Protein AF-A0A9P3EGH9-F1 (afdb_monomer_lite)

Organism: NCBI:txid129137

Sequence (96 aa):
MIGLSLTDPNLRRLLEIASKSIEEPKHFAFMRRLTSKKFMEGTSGKPLKISNAMVERFLERHHATNEELMRELGVSVIWYEEYGDIPEILNKIRAG

pLDDT: mean 76.36, std 11.56, range [46.19, 89.81]

Foldseek 3Di:
DEPDDPVDPVVLVVLLVVQVVDPAQPAEDEDEQDDLVNVQVPDPDDRDPDPSVVSVVVSVVVVVVVQVSQVSSSYHYDYDHDPVVVVVVVVVVVVD

Structure (mmCIF, N/CA/C/O backbone):
data_AF-A0A9P3EGH9-F1
#
_entry.id   AF-A0A9P3EGH9-F1
#
loop_
_atom_site.group_PDB
_atom_site.id
_atom_site.type_symbol
_atom_site.label_atom_id
_atom_site.label_alt_id
_atom_site.label_comp_id
_atom_site.label_asym_id
_atom_site.label_entity_id
_atom_site.label_seq_id
_atom_site.pdbx_PDB_ins_code
_atom_site.Cartn_x
_atom_site.Cartn_y
_atom_site.Cartn_z
_atom_site.occupancy
_atom_site.B_iso_or_equiv
_atom_site.auth_seq_id
_atom_site.auth_comp_id
_atom_site.auth_asym_id
_atom_site.auth_atom_id
_atom_site.pdbx_PDB_model_num
ATOM 1 N N . MET A 1 1 ? -9.157 -0.471 0.598 1.00 73.31 1 MET A N 1
ATOM 2 C CA . MET A 1 1 ? -9.291 0.454 -0.541 1.00 73.31 1 MET A CA 1
ATOM 3 C C . MET A 1 1 ? -8.658 -0.186 -1.762 1.00 73.31 1 MET A C 1
ATOM 5 O O . MET A 1 1 ? -7.485 -0.544 -1.719 1.00 73.31 1 MET A O 1
ATOM 9 N N . ILE A 1 2 ? -9.452 -0.371 -2.816 1.00 71.94 2 ILE A N 1
ATOM 10 C CA . ILE A 1 2 ? -9.035 -0.905 -4.118 1.00 71.94 2 ILE A CA 1
ATOM 11 C C . ILE A 1 2 ? -9.564 0.081 -5.164 1.00 71.94 2 ILE A C 1
ATOM 13 O O . ILE A 1 2 ? -10.738 0.433 -5.111 1.00 71.94 2 ILE A O 1
ATOM 17 N N . GLY A 1 3 ? -8.709 0.556 -6.072 1.00 65.81 3 GLY A N 1
ATOM 18 C CA . GLY A 1 3 ? -9.132 1.414 -7.190 1.00 65.81 3 GLY A CA 1
ATOM 19 C C . GLY A 1 3 ? -9.386 2.893 -6.862 1.00 65.81 3 GLY A C 1
ATOM 20 O O . GLY A 1 3 ? -9.867 3.617 -7.725 1.00 65.81 3 GLY A O 1
ATOM 21 N N . LEU A 1 4 ? -9.049 3.363 -5.657 1.00 63.25 4 LEU A N 1
ATOM 22 C CA . LEU A 1 4 ? -9.103 4.787 -5.308 1.00 63.25 4 LEU A CA 1
ATOM 23 C C . LEU A 1 4 ? -7.715 5.415 -5.423 1.00 63.25 4 LEU A C 1
ATOM 25 O O . LEU A 1 4 ? -6.738 4.860 -4.915 1.00 63.25 4 LEU A O 1
ATOM 29 N N . SER A 1 5 ? -7.636 6.586 -6.058 1.00 57.66 5 SER A N 1
ATOM 30 C CA . SER A 1 5 ? -6.406 7.373 -6.071 1.00 57.66 5 SER A CA 1
ATOM 31 C C . SER A 1 5 ? -6.286 8.149 -4.765 1.00 57.66 5 SER A C 1
ATOM 33 O O . SER A 1 5 ? -7.036 9.087 -4.512 1.00 57.66 5 SER A O 1
ATOM 35 N N . LEU A 1 6 ? -5.310 7.779 -3.940 1.00 62.00 6 LEU A N 1
ATOM 36 C CA . LEU A 1 6 ? -4.973 8.472 -2.688 1.00 62.00 6 LEU A CA 1
ATOM 37 C C . LEU A 1 6 ? -4.308 9.839 -2.920 1.00 62.00 6 LEU A C 1
ATOM 39 O O . LEU A 1 6 ? -3.965 10.537 -1.971 1.00 62.00 6 LEU A O 1
ATOM 43 N N . THR A 1 7 ? -4.151 10.238 -4.186 1.00 65.19 7 THR A N 1
ATOM 44 C CA . THR A 1 7 ? -3.855 11.621 -4.575 1.00 65.19 7 THR A CA 1
ATOM 45 C C . THR A 1 7 ? -5.046 12.552 -4.371 1.00 65.19 7 THR A C 1
ATOM 47 O O . THR A 1 7 ? -4.879 13.761 -4.499 1.00 65.19 7 THR A O 1
ATOM 50 N N . ASP A 1 8 ? -6.242 12.020 -4.105 1.00 75.94 8 ASP A N 1
ATOM 51 C CA . ASP A 1 8 ? -7.401 12.842 -3.788 1.00 75.94 8 ASP A CA 1
ATOM 52 C C . ASP A 1 8 ? -7.225 13.518 -2.409 1.00 75.94 8 ASP A C 1
ATOM 54 O O . ASP A 1 8 ? -7.102 12.826 -1.389 1.00 75.94 8 ASP A O 1
ATOM 58 N N . PRO A 1 9 ? -7.224 14.865 -2.342 1.00 77.38 9 PRO A N 1
ATOM 59 C CA . PRO A 1 9 ? -7.020 15.594 -1.091 1.00 77.38 9 PRO A CA 1
ATOM 60 C C . PRO A 1 9 ? -8.092 15.308 -0.034 1.00 77.38 9 PRO A C 1
ATOM 62 O O . PRO A 1 9 ? -7.813 15.380 1.164 1.00 77.38 9 PRO A O 1
ATOM 65 N N . ASN A 1 10 ? -9.317 14.987 -0.458 1.00 79.56 10 ASN A N 1
ATOM 66 C CA . ASN A 1 10 ? -10.441 14.791 0.451 1.00 79.56 10 ASN A CA 1
ATOM 67 C C . ASN A 1 10 ? -10.343 13.434 1.148 1.00 79.56 10 ASN A C 1
ATOM 69 O O . ASN A 1 10 ? -10.455 13.369 2.371 1.00 79.56 10 ASN A O 1
ATOM 73 N N . LEU A 1 11 ? -10.062 12.365 0.394 1.00 76.69 11 LEU A N 1
ATOM 74 C CA . LEU A 1 11 ? -9.815 11.031 0.948 1.00 76.69 11 LEU A CA 1
ATOM 75 C C . LEU A 1 11 ? -8.646 11.047 1.929 1.00 76.69 11 LEU A C 1
ATOM 77 O O . LEU A 1 11 ? -8.761 10.505 3.028 1.00 76.69 11 LEU A O 1
ATOM 81 N N . ARG A 1 12 ? -7.553 11.730 1.571 1.00 78.75 12 ARG A N 1
ATOM 82 C CA . ARG A 1 12 ? -6.415 11.911 2.474 1.00 78.75 12 ARG A CA 1
ATOM 83 C C . ARG A 1 12 ? -6.835 12.597 3.774 1.00 78.75 12 ARG A C 1
ATOM 85 O O . ARG A 1 12 ? -6.529 12.097 4.851 1.00 78.75 12 ARG A O 1
ATOM 92 N N . ARG A 1 13 ? -7.578 13.705 3.692 1.00 83.12 13 ARG A N 1
ATOM 93 C CA . ARG A 1 13 ? -8.009 14.453 4.880 1.00 83.12 13 ARG A CA 1
ATOM 94 C C . ARG A 1 13 ? -8.932 13.642 5.787 1.00 83.12 13 ARG A C 1
ATOM 96 O O . ARG A 1 13 ? -8.823 13.746 7.005 1.00 83.12 13 ARG A O 1
ATOM 103 N N . LEU A 1 14 ? -9.823 12.839 5.211 1.00 82.75 14 LEU A N 1
ATOM 104 C CA . LEU A 1 14 ? -10.684 11.942 5.981 1.00 82.75 14 LEU A CA 1
ATOM 105 C C . LEU A 1 14 ? -9.867 10.876 6.717 1.00 82.75 14 LEU A C 1
ATOM 107 O O . LEU A 1 14 ? -10.118 10.645 7.897 1.00 82.75 14 LEU A O 1
ATOM 111 N N . LEU A 1 15 ? -8.866 10.284 6.057 1.00 81.19 15 LEU A N 1
ATOM 112 C CA . LEU A 1 15 ? -7.963 9.312 6.679 1.00 81.19 15 LEU A CA 1
ATOM 113 C C . LEU A 1 15 ? -7.131 9.940 7.803 1.00 81.19 15 LEU A C 1
ATOM 115 O O . LEU A 1 15 ? -7.055 9.360 8.877 1.00 81.19 15 LEU A O 1
ATOM 119 N N . GLU A 1 16 ? -6.595 11.149 7.610 1.00 79.88 16 GLU A N 1
ATOM 120 C CA . GLU A 1 16 ? -5.854 11.877 8.656 1.00 79.88 16 GLU A CA 1
ATOM 121 C C . GLU A 1 16 ? -6.711 12.202 9.890 1.00 79.88 16 GLU A C 1
ATOM 123 O O . GLU A 1 16 ? -6.201 12.288 11.005 1.00 79.88 16 GLU A O 1
ATOM 128 N N . ILE A 1 17 ? -8.013 12.440 9.711 1.00 83.31 17 ILE A N 1
ATOM 129 C CA . ILE A 1 17 ? -8.931 12.672 10.833 1.00 83.31 17 ILE A CA 1
ATOM 130 C C . ILE A 1 17 ? -9.279 11.344 11.508 1.00 83.31 17 ILE A C 1
ATOM 132 O O . ILE A 1 17 ? -9.280 11.272 12.736 1.00 83.31 17 ILE A O 1
ATOM 136 N N . ALA A 1 18 ? -9.556 10.303 10.719 1.00 79.38 18 ALA A N 1
ATOM 137 C CA . ALA A 1 18 ? -9.912 8.984 11.222 1.00 79.38 18 ALA A CA 1
ATOM 138 C C . ALA A 1 18 ? -8.750 8.307 11.960 1.00 79.38 18 ALA A C 1
ATOM 140 O O . ALA A 1 18 ? -8.984 7.685 12.986 1.00 79.38 18 ALA A O 1
ATOM 141 N N . SER A 1 19 ? -7.503 8.454 11.504 1.00 81.06 19 SER A N 1
ATOM 142 C CA . SER A 1 19 ? -6.348 7.797 12.129 1.00 81.06 19 SER A CA 1
ATOM 143 C C . SER A 1 19 ? -6.060 8.294 13.547 1.00 81.06 19 SER A C 1
ATOM 145 O O . SER A 1 19 ? -5.520 7.549 14.357 1.00 81.06 19 SER A O 1
ATOM 147 N N . LYS A 1 20 ? -6.484 9.515 13.898 1.00 80.06 20 LYS A N 1
ATOM 148 C CA . LYS A 1 20 ? -6.289 10.090 15.242 1.00 80.06 20 LYS A CA 1
ATOM 149 C C . LYS A 1 20 ? -7.069 9.381 16.346 1.00 80.06 20 LYS A C 1
ATOM 151 O O . LYS A 1 20 ? -6.737 9.561 17.513 1.00 80.06 20 LYS A O 1
ATOM 156 N N . SER A 1 21 ? -8.120 8.639 16.005 1.00 73.12 21 SER A N 1
ATOM 157 C CA . SER A 1 21 ? -8.988 7.959 16.972 1.00 73.12 21 SER A CA 1
ATOM 158 C C . SER A 1 21 ? -8.754 6.449 17.053 1.00 73.12 21 SER A C 1
ATOM 160 O O . SER A 1 21 ? -9.508 5.762 17.743 1.00 73.12 21 SER A O 1
ATOM 162 N N . ILE A 1 22 ? -7.739 5.915 16.363 1.00 72.81 22 ILE A N 1
ATOM 163 C CA . ILE A 1 22 ? -7.496 4.473 16.251 1.00 72.81 22 ILE A CA 1
ATOM 164 C C . ILE A 1 22 ? -6.053 4.169 16.675 1.00 72.81 22 ILE A C 1
ATOM 166 O O . ILE A 1 22 ? -5.118 4.752 16.140 1.00 72.81 22 ILE A O 1
ATOM 170 N N . GLU A 1 23 ? -5.870 3.243 17.621 1.00 68.81 23 GLU A N 1
ATOM 171 C CA . GLU A 1 23 ? -4.536 2.832 18.102 1.00 68.81 23 GLU A CA 1
ATOM 172 C C . GLU A 1 23 ? -3.784 1.938 17.100 1.00 68.81 23 GLU A C 1
ATOM 174 O O . GLU A 1 23 ? -2.556 1.936 17.076 1.00 68.81 23 GLU A O 1
ATOM 179 N N . GLU A 1 24 ? -4.507 1.216 16.235 1.00 70.88 24 GLU A N 1
ATOM 180 C CA . GLU A 1 24 ? -3.940 0.319 15.222 1.00 70.88 24 GLU A CA 1
ATOM 181 C C . GLU A 1 24 ? -4.549 0.560 13.831 1.00 70.88 24 GLU A C 1
ATOM 183 O O . GLU A 1 24 ? -5.755 0.808 13.716 1.00 70.88 24 GLU A O 1
ATOM 188 N N . PRO A 1 25 ? -3.762 0.445 12.745 1.00 70.50 25 PRO A N 1
ATOM 189 C CA . PRO A 1 25 ? -4.273 0.591 11.387 1.00 70.50 25 PRO A CA 1
ATOM 190 C C . PRO A 1 25 ? -5.266 -0.533 11.050 1.00 70.50 25 PRO A C 1
ATOM 192 O O . PRO A 1 25 ? -4.898 -1.696 10.914 1.00 70.50 25 PRO A O 1
ATOM 195 N N . LYS A 1 26 ? -6.548 -0.179 10.889 1.00 78.38 26 LYS A N 1
ATOM 196 C CA . LYS A 1 26 ? -7.634 -1.115 10.514 1.00 78.38 26 LYS A CA 1
ATOM 197 C C . LYS A 1 26 ? -7.972 -1.088 9.024 1.00 78.38 26 LYS A C 1
ATOM 199 O O . LYS A 1 26 ? -8.770 -1.894 8.545 1.00 78.38 26 LYS A O 1
ATOM 204 N N . HIS A 1 27 ? -7.410 -0.137 8.288 1.00 82.94 27 HIS A N 1
ATOM 205 C CA . HIS A 1 27 ? -7.672 0.042 6.868 1.00 82.94 27 HIS A CA 1
ATOM 206 C C . HIS A 1 27 ? -6.527 -0.537 6.043 1.00 82.94 27 HIS A C 1
ATOM 208 O O . HIS A 1 27 ? -5.368 -0.407 6.410 1.00 82.94 27 HIS A O 1
ATOM 214 N N . PHE A 1 28 ? -6.848 -1.134 4.896 1.00 85.81 28 PHE A N 1
ATOM 215 C CA . PHE A 1 28 ? -5.852 -1.678 3.971 1.00 85.81 28 PHE A CA 1
ATOM 216 C C . PHE A 1 28 ? -5.940 -0.983 2.615 1.00 85.81 28 PHE A C 1
ATOM 218 O O . PHE A 1 28 ? -7.045 -0.711 2.137 1.00 85.81 28 PHE A O 1
ATOM 225 N N . ALA A 1 29 ? -4.811 -0.723 1.966 1.00 85.69 29 ALA A N 1
ATOM 226 C CA . ALA A 1 29 ? -4.734 -0.197 0.606 1.00 85.69 29 ALA A CA 1
ATOM 227 C C . ALA A 1 29 ? -3.948 -1.150 -0.291 1.00 85.69 29 ALA A C 1
ATOM 229 O O . ALA A 1 29 ? -2.835 -1.544 0.038 1.00 85.69 29 ALA A O 1
ATOM 230 N N . PHE A 1 30 ? -4.517 -1.490 -1.446 1.00 86.00 30 PHE A N 1
ATOM 231 C CA . PHE A 1 30 ? -3.816 -2.283 -2.449 1.00 86.00 30 PHE A CA 1
ATOM 232 C C . PHE A 1 30 ? -2.991 -1.356 -3.338 1.00 86.00 30 PHE A C 1
ATOM 234 O O . PHE A 1 30 ? -3.551 -0.537 -4.070 1.00 86.00 30 PHE A O 1
ATOM 241 N N . MET A 1 31 ? -1.668 -1.496 -3.298 1.00 84.19 31 MET A N 1
ATOM 242 C CA . MET A 1 31 ? -0.745 -0.706 -4.112 1.00 84.19 31 MET A CA 1
ATOM 243 C C . MET A 1 31 ? 0.051 -1.609 -5.046 1.00 84.19 31 MET A C 1
ATOM 245 O O . MET A 1 31 ? 0.533 -2.671 -4.654 1.00 84.19 31 MET A O 1
ATOM 249 N N . ARG A 1 32 ? 0.205 -1.178 -6.300 1.00 82.44 32 ARG A N 1
ATOM 250 C CA . ARG A 1 32 ? 0.979 -1.942 -7.275 1.00 82.44 32 ARG A CA 1
ATOM 251 C C . ARG A 1 32 ? 2.469 -1.757 -7.008 1.00 8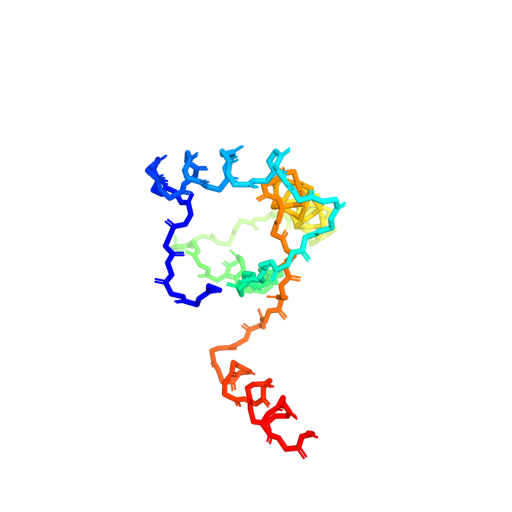2.44 32 ARG A C 1
ATOM 253 O O . ARG A 1 32 ? 2.967 -0.630 -7.052 1.00 82.44 32 ARG A O 1
ATOM 260 N N . ARG A 1 33 ? 3.188 -2.852 -6.784 1.00 80.94 33 ARG A N 1
ATOM 261 C CA . ARG A 1 33 ? 4.644 -2.859 -6.675 1.00 80.94 33 ARG A CA 1
ATOM 262 C C . ARG A 1 33 ? 5.245 -2.576 -8.051 1.00 80.94 33 ARG A C 1
ATOM 264 O O . ARG A 1 33 ? 4.975 -3.261 -9.035 1.00 80.94 33 ARG A O 1
ATOM 271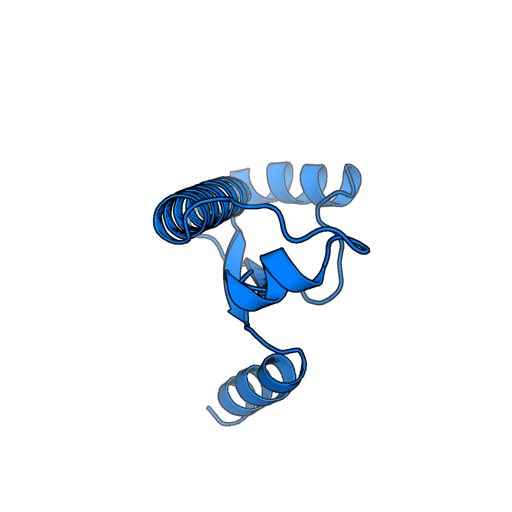 N N . LEU A 1 34 ? 6.051 -1.522 -8.124 1.00 76.12 34 LEU A N 1
ATOM 272 C CA . LEU A 1 34 ? 6.832 -1.197 -9.316 1.00 76.12 34 LEU A CA 1
ATOM 273 C C . LEU A 1 34 ? 8.085 -2.074 -9.328 1.00 76.12 34 LEU A C 1
ATOM 275 O O . LEU A 1 34 ? 8.887 -2.000 -8.402 1.00 76.12 34 LEU A O 1
ATOM 279 N N . THR A 1 35 ? 8.249 -2.891 -10.365 1.00 72.69 35 THR A N 1
ATOM 280 C CA . THR A 1 35 ? 9.469 -3.672 -10.601 1.00 72.69 35 THR A CA 1
ATOM 281 C C . THR A 1 35 ? 10.382 -2.949 -11.587 1.00 72.69 35 THR A C 1
ATOM 283 O O . THR A 1 35 ? 9.916 -2.190 -12.441 1.00 72.69 35 THR A O 1
ATOM 286 N N . SER A 1 36 ? 11.691 -3.196 -11.495 1.00 64.44 36 SER A N 1
ATOM 287 C CA . SER A 1 36 ? 12.709 -2.582 -12.364 1.00 64.44 36 SER A CA 1
ATOM 288 C C . SER A 1 36 ? 12.402 -2.765 -13.856 1.00 64.44 36 SER A C 1
ATOM 290 O O . SER A 1 36 ? 12.575 -1.834 -14.638 1.00 64.44 36 SER A O 1
ATOM 292 N N . LYS A 1 37 ? 11.853 -3.926 -14.239 1.00 63.00 37 LYS A N 1
ATOM 293 C CA . LYS A 1 37 ? 11.402 -4.225 -15.608 1.00 63.00 37 LYS A CA 1
ATOM 294 C C . LYS A 1 37 ? 10.235 -3.330 -16.050 1.00 63.00 37 LYS A C 1
ATOM 296 O O . LYS A 1 37 ? 10.370 -2.613 -17.037 1.00 63.00 37 LYS A O 1
ATOM 301 N N . LYS A 1 38 ? 9.143 -3.278 -15.271 1.00 62.88 38 LYS A N 1
ATOM 302 C CA . LYS A 1 38 ? 7.961 -2.444 -15.580 1.00 62.88 38 LYS A CA 1
ATOM 303 C C . LYS A 1 38 ? 8.282 -0.938 -15.539 1.00 62.88 38 LYS A C 1
ATOM 305 O O . LYS A 1 38 ? 7.668 -0.159 -16.263 1.00 62.88 38 LYS A O 1
ATOM 310 N N . PHE A 1 39 ? 9.254 -0.518 -14.723 1.00 61.09 39 PHE A N 1
ATOM 311 C CA . PHE A 1 39 ? 9.714 0.875 -14.657 1.00 61.09 39 PHE A CA 1
ATOM 312 C C . PHE A 1 39 ? 10.487 1.303 -15.915 1.00 61.09 39 PHE A C 1
ATOM 314 O O . PHE A 1 39 ? 10.287 2.410 -16.412 1.00 61.09 39 PHE A O 1
ATOM 321 N N . MET A 1 40 ? 11.332 0.423 -16.463 1.00 56.66 40 MET A N 1
ATOM 322 C CA . MET A 1 40 ? 12.065 0.702 -17.704 1.00 56.66 40 MET A CA 1
ATOM 323 C C . MET A 1 40 ? 11.170 0.663 -18.952 1.00 56.66 40 MET A C 1
ATOM 325 O O . MET A 1 40 ? 11.424 1.402 -19.898 1.00 56.66 40 MET A O 1
ATOM 329 N N . GLU A 1 41 ? 10.110 -0.150 -18.950 1.00 58.47 41 GLU A N 1
ATOM 330 C CA . GLU A 1 41 ? 9.162 -0.270 -20.071 1.00 58.47 41 GLU A CA 1
ATOM 331 C C . GLU A 1 41 ? 8.184 0.916 -20.182 1.00 58.47 41 GLU A C 1
ATOM 333 O O . GLU A 1 41 ? 7.748 1.257 -21.279 1.00 58.47 41 GLU A O 1
ATOM 338 N N . GLY A 1 42 ? 7.849 1.578 -19.068 1.00 49.62 42 GLY A N 1
ATOM 339 C CA . GLY A 1 42 ? 6.812 2.619 -19.018 1.00 49.62 42 GLY A CA 1
ATOM 340 C C . GLY A 1 42 ? 7.205 3.999 -19.560 1.00 49.62 42 GLY A C 1
ATOM 341 O O . GLY A 1 42 ? 6.347 4.876 -19.642 1.00 49.62 42 GLY A O 1
ATOM 342 N N . THR A 1 43 ? 8.470 4.222 -19.931 1.00 49.69 43 THR A N 1
ATOM 343 C CA . THR A 1 43 ? 8.917 5.518 -20.467 1.00 49.69 43 THR A CA 1
ATOM 344 C C . THR A 1 43 ? 9.123 5.403 -21.971 1.00 49.69 43 THR A C 1
ATOM 346 O O . THR A 1 43 ? 10.122 4.851 -22.427 1.00 49.69 43 THR A O 1
ATOM 349 N N . SER A 1 44 ? 8.166 5.925 -22.741 1.00 46.56 44 SER A N 1
ATOM 350 C CA . SER A 1 44 ? 8.193 6.039 -24.201 1.00 46.56 44 SER A CA 1
ATOM 351 C C . SER A 1 44 ? 9.605 6.207 -24.784 1.00 46.56 44 SER A C 1
ATOM 353 O O . SER A 1 44 ? 10.216 7.272 -24.706 1.00 46.56 44 SER A O 1
ATOM 355 N N . GLY A 1 45 ? 10.099 5.149 -25.427 1.00 46.19 45 GLY A N 1
ATOM 356 C CA . GLY A 1 45 ? 11.036 5.237 -26.548 1.00 46.19 45 GLY A CA 1
ATOM 357 C C . GLY A 1 45 ? 12.510 5.546 -26.266 1.00 46.19 45 GLY A C 1
ATOM 358 O O . GLY A 1 45 ? 13.268 5.630 -27.231 1.00 46.19 45 GLY A O 1
ATOM 359 N N . LYS A 1 46 ? 12.971 5.685 -25.017 1.00 49.62 46 LYS A N 1
ATOM 360 C CA . LYS A 1 46 ? 14.417 5.758 -24.726 1.00 49.62 46 LYS A CA 1
ATOM 361 C C . LYS A 1 46 ? 14.765 4.909 -23.505 1.00 49.62 46 LYS A C 1
ATOM 363 O O . LYS A 1 46 ? 14.314 5.251 -22.415 1.00 49.62 46 LYS A O 1
ATOM 368 N N . PRO A 1 47 ? 15.586 3.847 -23.640 1.00 48.31 47 PRO A N 1
ATOM 369 C CA . PRO A 1 47 ? 16.075 3.127 -22.476 1.00 48.31 47 PRO A CA 1
ATOM 370 C C . PRO A 1 47 ? 16.935 4.095 -21.666 1.00 48.31 47 PRO A C 1
ATOM 372 O O . PRO A 1 47 ? 18.021 4.495 -22.100 1.00 48.31 47 PRO A O 1
ATOM 375 N N . LEU A 1 48 ? 16.438 4.522 -20.505 1.00 55.22 48 LEU A N 1
ATOM 376 C CA . LEU A 1 48 ? 17.278 5.214 -19.543 1.00 55.22 48 LEU A CA 1
ATOM 377 C C . LEU A 1 48 ? 18.404 4.241 -19.176 1.00 55.22 48 LEU A C 1
ATOM 379 O O . LEU A 1 48 ? 18.158 3.199 -18.575 1.00 55.22 48 LEU A O 1
ATOM 383 N N . LYS A 1 49 ? 19.645 4.573 -19.553 1.00 55.06 49 LYS A N 1
ATOM 384 C CA . LYS A 1 49 ? 20.865 3.893 -19.091 1.00 55.06 49 LYS A CA 1
ATOM 385 C C . LYS A 1 49 ? 21.092 4.210 -17.609 1.00 55.06 49 LYS A C 1
ATOM 387 O O . LYS A 1 49 ? 22.070 4.852 -17.243 1.00 55.06 49 LYS A O 1
ATOM 392 N N . ILE A 1 50 ? 20.156 3.820 -16.755 1.00 63.31 50 ILE A N 1
ATOM 393 C CA . ILE A 1 50 ? 20.336 3.843 -15.309 1.00 63.31 50 ILE A CA 1
ATOM 394 C C . ILE A 1 50 ? 20.800 2.446 -14.908 1.00 63.31 50 ILE A C 1
ATOM 396 O O . ILE A 1 50 ? 20.298 1.443 -15.409 1.00 63.31 50 ILE A O 1
ATOM 400 N N . SER A 1 51 ? 21.788 2.375 -14.017 1.00 68.44 51 SER A N 1
ATOM 401 C CA . SER A 1 51 ? 22.222 1.102 -13.440 1.00 68.44 51 SER A CA 1
ATOM 402 C C . SER A 1 51 ? 21.045 0.416 -12.742 1.00 68.44 51 SER A C 1
ATOM 404 O O . SER A 1 51 ? 20.370 1.044 -11.924 1.00 68.44 51 SER A O 1
ATOM 406 N N . ASN A 1 52 ? 20.832 -0.876 -13.009 1.00 71.56 52 ASN A N 1
ATOM 407 C CA . ASN A 1 52 ? 19.788 -1.674 -12.353 1.00 71.56 52 ASN A CA 1
ATOM 408 C C . ASN A 1 52 ? 19.839 -1.543 -10.820 1.00 71.56 52 ASN A C 1
ATOM 410 O O . ASN A 1 52 ? 18.797 -1.428 -10.184 1.00 71.56 52 ASN A O 1
ATOM 414 N N . ALA A 1 53 ? 21.044 -1.451 -10.245 1.00 74.94 53 ALA A N 1
ATOM 415 C CA . ALA A 1 53 ? 21.244 -1.274 -8.807 1.00 74.94 53 ALA A CA 1
ATOM 416 C C . ALA A 1 53 ? 20.723 0.077 -8.276 1.00 74.94 53 ALA A C 1
ATOM 418 O O . ALA A 1 53 ? 20.294 0.180 -7.130 1.00 74.94 53 ALA A O 1
ATOM 419 N N . MET A 1 54 ? 20.753 1.133 -9.095 1.00 75.50 54 MET A N 1
ATOM 420 C CA . MET A 1 54 ? 20.201 2.441 -8.726 1.00 75.50 54 MET A CA 1
ATOM 421 C C . MET A 1 54 ? 18.674 2.446 -8.825 1.00 75.50 54 MET A C 1
ATOM 423 O O . MET A 1 54 ? 18.018 3.022 -7.960 1.00 75.50 54 MET A O 1
ATOM 427 N N . VAL A 1 55 ? 18.110 1.778 -9.838 1.00 78.44 55 VAL A N 1
ATOM 428 C CA . VAL A 1 55 ? 16.654 1.612 -9.975 1.00 78.44 55 VAL A CA 1
ATOM 429 C C . VAL A 1 55 ? 16.099 0.819 -8.795 1.00 78.44 55 VAL A C 1
ATOM 431 O O . VAL A 1 55 ? 15.102 1.221 -8.209 1.00 78.44 55 VAL A O 1
ATOM 434 N N . GLU A 1 56 ? 16.763 -0.267 -8.405 1.00 78.94 56 GLU A N 1
ATOM 435 C CA . GLU A 1 56 ? 16.357 -1.094 -7.268 1.00 78.94 56 GLU A CA 1
ATOM 436 C C . GLU A 1 56 ? 16.362 -0.306 -5.954 1.00 78.94 56 GLU A C 1
ATOM 438 O O . GLU A 1 56 ? 15.331 -0.230 -5.290 1.00 78.94 56 GLU A O 1
ATOM 443 N N . ARG A 1 57 ? 17.454 0.406 -5.642 1.00 82.81 57 ARG A N 1
ATOM 444 C CA . ARG A 1 57 ? 17.520 1.275 -4.452 1.00 82.81 57 ARG A CA 1
ATOM 445 C C . ARG A 1 57 ? 16.463 2.377 -4.452 1.00 82.81 57 ARG A C 1
ATOM 447 O O . ARG A 1 57 ? 15.915 2.710 -3.403 1.00 82.81 57 ARG A O 1
ATOM 454 N N . PHE A 1 58 ? 16.186 2.969 -5.615 1.00 84.00 58 PHE A N 1
ATOM 455 C CA . PHE A 1 58 ? 15.123 3.961 -5.744 1.00 84.00 58 PHE A CA 1
ATOM 456 C C . PHE A 1 58 ? 13.754 3.342 -5.454 1.00 84.00 58 PHE A C 1
ATOM 458 O O . PHE A 1 58 ? 12.974 3.925 -4.706 1.00 84.00 58 PHE A O 1
ATOM 465 N N . LEU A 1 59 ? 13.472 2.165 -6.015 1.00 83.50 59 LEU A N 1
ATOM 466 C CA . LEU A 1 59 ? 12.208 1.460 -5.819 1.00 83.50 59 LEU A CA 1
ATOM 467 C C . LEU A 1 59 ? 12.013 1.049 -4.362 1.00 83.50 59 LEU A C 1
ATOM 469 O O . LEU A 1 59 ? 10.951 1.326 -3.813 1.00 83.50 59 LEU A O 1
ATOM 473 N N . GLU A 1 60 ? 13.037 0.487 -3.719 1.00 84.56 60 GLU A N 1
ATOM 474 C CA . GLU A 1 60 ? 13.009 0.168 -2.289 1.00 84.56 60 GLU A CA 1
ATOM 475 C C . GLU A 1 60 ? 12.689 1.405 -1.453 1.00 84.56 60 GLU A C 1
ATOM 477 O O . GLU A 1 60 ? 11.781 1.381 -0.620 1.00 84.56 60 GLU A O 1
ATOM 482 N N . ARG A 1 61 ? 13.384 2.523 -1.709 1.00 85.19 61 ARG A N 1
ATOM 483 C CA . ARG A 1 61 ? 13.137 3.763 -0.970 1.00 85.19 61 ARG A CA 1
ATOM 484 C C . ARG A 1 61 ? 11.735 4.301 -1.230 1.00 85.19 61 ARG A C 1
ATOM 486 O O . ARG A 1 61 ? 11.063 4.720 -0.294 1.00 85.19 61 ARG A O 1
ATOM 493 N N . HIS A 1 62 ? 11.288 4.265 -2.479 1.00 86.06 62 HIS A N 1
ATOM 494 C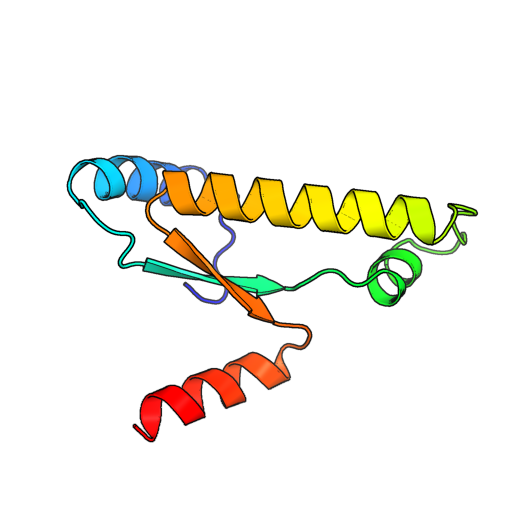 CA . HIS A 1 62 ? 9.960 4.706 -2.878 1.00 86.06 62 HIS A CA 1
ATOM 495 C C . HIS A 1 62 ? 8.859 3.860 -2.222 1.00 86.06 62 HIS A C 1
ATOM 497 O O . HIS A 1 62 ? 7.862 4.409 -1.754 1.00 86.06 62 HIS A O 1
ATOM 503 N N . HIS A 1 63 ? 9.014 2.535 -2.158 1.00 85.62 63 HIS A N 1
ATOM 504 C CA . HIS A 1 63 ? 8.061 1.653 -1.476 1.00 85.62 63 HIS A CA 1
ATOM 505 C C . HIS A 1 63 ? 8.065 1.900 0.031 1.00 85.62 63 HIS A C 1
ATOM 507 O O . HIS A 1 63 ? 6.990 2.069 0.596 1.00 85.62 63 HIS A O 1
ATOM 513 N N . ALA A 1 64 ? 9.241 2.029 0.653 1.00 87.19 64 ALA A N 1
ATOM 514 C CA . ALA A 1 64 ? 9.363 2.312 2.083 1.00 87.19 64 ALA A CA 1
ATOM 515 C C . ALA A 1 64 ? 8.710 3.648 2.475 1.00 87.19 64 ALA A C 1
ATOM 517 O O . ALA A 1 64 ? 7.941 3.701 3.430 1.00 87.19 64 ALA A O 1
ATOM 518 N N . THR A 1 65 ? 8.947 4.719 1.708 1.00 86.31 65 THR A N 1
ATOM 519 C CA . THR A 1 65 ? 8.302 6.019 1.951 1.00 86.31 65 THR A CA 1
ATOM 520 C C . THR A 1 65 ? 6.784 5.936 1.804 1.00 86.31 65 THR A C 1
ATOM 522 O O . THR A 1 65 ? 6.064 6.502 2.620 1.00 86.31 65 THR A O 1
ATOM 525 N N . ASN A 1 66 ? 6.278 5.226 0.792 1.00 85.06 66 ASN A N 1
ATOM 526 C CA . ASN A 1 66 ? 4.833 5.056 0.634 1.00 85.06 66 ASN A CA 1
ATOM 527 C C . ASN A 1 66 ? 4.220 4.248 1.779 1.00 85.06 66 ASN A C 1
ATOM 529 O O . ASN A 1 66 ? 3.143 4.590 2.253 1.00 85.06 66 ASN A O 1
ATOM 533 N N . GLU A 1 67 ? 4.894 3.196 2.234 1.00 86.44 67 GLU A N 1
ATOM 534 C CA . GLU A 1 67 ? 4.420 2.380 3.349 1.00 86.44 67 GLU A CA 1
ATOM 535 C C . GLU A 1 67 ? 4.359 3.181 4.654 1.00 86.44 67 GLU A C 1
ATOM 537 O O . GLU A 1 67 ? 3.365 3.106 5.372 1.00 86.44 67 GLU A O 1
ATOM 542 N N . GLU A 1 68 ? 5.369 4.011 4.921 1.00 86.12 68 GLU A N 1
ATOM 543 C CA . GLU A 1 68 ? 5.394 4.899 6.083 1.00 86.12 68 GLU A CA 1
ATOM 544 C C . GLU A 1 68 ? 4.272 5.944 6.032 1.00 86.12 68 GLU A C 1
ATOM 546 O O . GLU A 1 68 ? 3.511 6.060 6.992 1.00 86.12 68 GLU A O 1
ATOM 551 N N . LEU A 1 69 ? 4.092 6.616 4.890 1.00 84.81 69 LEU A N 1
ATOM 552 C CA . LEU A 1 69 ? 3.000 7.575 4.690 1.00 84.81 69 LEU A CA 1
ATOM 553 C C . LEU A 1 69 ? 1.627 6.936 4.918 1.00 84.81 69 LEU A C 1
ATOM 555 O O . LEU A 1 69 ? 0.755 7.529 5.549 1.00 84.81 69 LEU A O 1
ATOM 559 N N . MET A 1 70 ? 1.415 5.721 4.410 1.00 83.94 70 MET A N 1
ATOM 560 C CA . MET A 1 70 ? 0.145 5.018 4.599 1.00 83.94 70 MET A CA 1
ATOM 561 C C . MET A 1 70 ? -0.053 4.619 6.058 1.00 83.94 70 MET A C 1
ATOM 563 O O . MET A 1 70 ? -1.153 4.782 6.589 1.00 83.94 70 MET A O 1
ATOM 567 N N . ARG A 1 71 ? 1.012 4.180 6.734 1.00 85.06 71 ARG A N 1
ATOM 568 C CA . ARG A 1 71 ? 0.963 3.834 8.155 1.00 85.06 71 ARG A CA 1
ATOM 569 C C . ARG A 1 71 ? 0.584 5.038 9.018 1.00 85.06 71 ARG A C 1
ATOM 571 O O . ARG A 1 71 ? -0.239 4.883 9.914 1.00 85.06 71 ARG A O 1
ATOM 578 N N . GLU A 1 72 ? 1.111 6.227 8.727 1.00 83.38 72 GLU A N 1
ATOM 579 C CA . GLU A 1 72 ? 0.724 7.477 9.408 1.00 83.38 72 GLU A CA 1
ATOM 580 C C . GLU A 1 72 ? -0.758 7.834 9.197 1.00 83.38 72 GLU A C 1
ATOM 582 O O . GLU A 1 72 ? -1.423 8.356 10.093 1.00 83.38 72 GLU A O 1
ATOM 587 N N . LEU A 1 73 ? -1.308 7.494 8.030 1.00 82.56 73 LEU A N 1
ATOM 588 C CA . LEU A 1 73 ? -2.734 7.634 7.721 1.00 82.56 73 LEU A CA 1
ATOM 589 C C . LEU A 1 73 ? -3.606 6.526 8.341 1.00 82.56 73 LEU A C 1
ATOM 591 O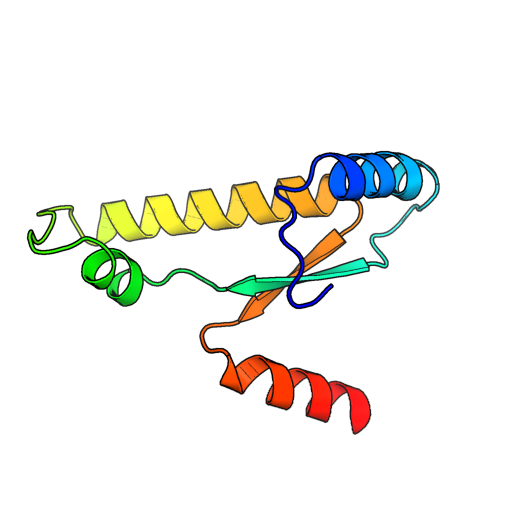 O . LEU A 1 73 ? -4.810 6.488 8.089 1.00 82.56 73 LEU A O 1
ATOM 595 N N . GLY A 1 74 ? -3.033 5.614 9.134 1.00 83.50 74 GLY A N 1
ATOM 596 C CA . GLY A 1 74 ? -3.757 4.481 9.719 1.00 83.50 74 GLY A CA 1
ATOM 597 C C . GLY A 1 74 ? -4.128 3.400 8.697 1.00 83.50 74 GLY A C 1
ATOM 598 O O . GLY A 1 74 ? -5.102 2.667 8.893 1.00 83.50 74 GLY A O 1
ATOM 599 N N . VAL A 1 75 ? -3.376 3.307 7.595 1.00 85.81 75 VAL A N 1
ATOM 600 C CA . VAL A 1 75 ? -3.616 2.381 6.485 1.00 85.81 75 VAL A CA 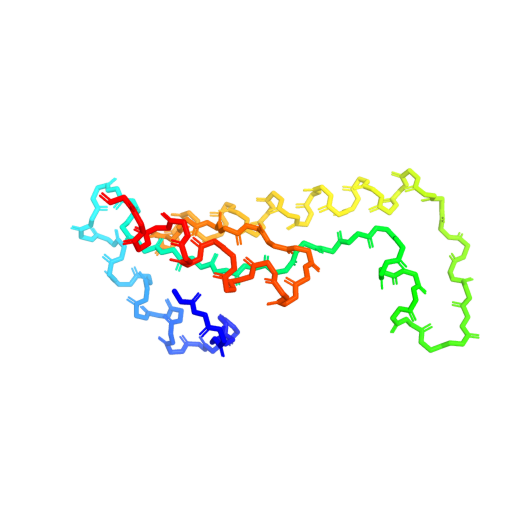1
ATOM 601 C C . VAL A 1 75 ? -2.414 1.455 6.276 1.00 85.81 75 VAL A C 1
ATOM 603 O O . VAL A 1 75 ? -1.289 1.897 6.078 1.00 85.81 75 VAL A O 1
ATOM 606 N N . SER A 1 76 ? -2.648 0.148 6.240 1.00 86.81 76 SER A N 1
ATOM 607 C CA . SER A 1 76 ? -1.640 -0.851 5.877 1.00 86.81 76 SER A CA 1
ATOM 608 C C . SER A 1 76 ? -1.614 -1.092 4.368 1.00 86.81 76 SER A C 1
ATOM 610 O O . SER A 1 76 ? -2.659 -1.212 3.724 1.00 86.81 76 SER A O 1
ATOM 612 N N . VAL A 1 77 ? -0.421 -1.197 3.784 1.00 86.94 77 VAL A N 1
ATOM 613 C CA . VAL A 1 77 ? -0.262 -1.436 2.345 1.00 86.94 77 VAL A CA 1
ATOM 614 C C . VAL A 1 77 ? -0.191 -2.930 2.053 1.00 86.94 77 VAL A C 1
ATOM 616 O O . VAL A 1 77 ? 0.590 -3.659 2.655 1.00 86.94 77 VAL A O 1
ATOM 619 N N . ILE A 1 78 ? -0.991 -3.377 1.089 1.00 88.06 78 ILE A N 1
ATOM 620 C CA . ILE A 1 78 ? -0.906 -4.705 0.484 1.00 88.06 78 ILE A CA 1
ATOM 621 C C . ILE A 1 78 ? -0.339 -4.523 -0.921 1.00 88.06 78 ILE A C 1
ATOM 623 O O . ILE A 1 78 ? -0.970 -3.920 -1.794 1.00 88.06 78 ILE A O 1
ATOM 627 N N . TRP A 1 79 ? 0.870 -5.030 -1.131 1.00 87.12 79 TRP A N 1
ATOM 628 C CA . TRP A 1 79 ? 1.563 -4.941 -2.409 1.00 87.12 79 TRP A CA 1
ATOM 629 C C . TRP A 1 79 ? 1.094 -6.049 -3.362 1.00 87.12 79 TRP A C 1
ATOM 631 O O . TRP A 1 79 ? 1.059 -7.213 -2.976 1.00 87.12 79 TRP A O 1
ATOM 641 N N . TYR A 1 80 ? 0.771 -5.691 -4.606 1.00 86.31 80 TYR A N 1
ATOM 642 C CA . TYR A 1 80 ? 0.489 -6.640 -5.695 1.00 86.31 80 TYR A CA 1
ATOM 643 C C . TYR A 1 80 ? 1.338 -6.316 -6.928 1.00 86.31 80 TYR A C 1
ATOM 645 O O . TYR A 1 80 ? 1.701 -5.157 -7.134 1.00 86.31 80 TYR A O 1
ATOM 653 N N . GLU A 1 81 ? 1.662 -7.298 -7.765 1.00 83.12 81 GLU A N 1
ATOM 654 C CA . GLU A 1 81 ? 2.472 -7.072 -8.972 1.00 83.12 81 GLU A CA 1
ATOM 655 C C . GLU A 1 81 ? 1.600 -6.962 -10.223 1.00 83.12 81 GLU A C 1
ATOM 657 O O . GLU A 1 81 ? 1.881 -6.158 -11.129 1.00 83.12 81 GLU A O 1
ATOM 662 N N . GLU A 1 82 ? 0.515 -7.734 -10.259 1.00 83.69 82 GLU A N 1
ATOM 663 C CA . GLU A 1 82 ? -0.413 -7.828 -11.380 1.00 83.69 82 GLU A CA 1
ATOM 664 C C . GLU A 1 82 ? -1.861 -7.669 -10.914 1.00 83.69 82 GLU A C 1
ATOM 666 O O . GLU A 1 82 ? -2.230 -8.031 -9.800 1.00 83.69 82 GLU A O 1
ATOM 671 N N . TYR A 1 83 ? -2.726 -7.123 -11.774 1.00 81.69 83 TYR A N 1
ATOM 672 C CA . TYR A 1 83 ? -4.140 -6.955 -11.416 1.00 81.69 83 TYR A CA 1
ATOM 673 C C . TYR A 1 83 ? -4.856 -8.298 -11.182 1.00 81.69 83 TYR A C 1
ATOM 675 O O . TYR A 1 83 ? -5.866 -8.320 -10.482 1.00 81.69 83 TYR A O 1
ATOM 683 N N . GLY A 1 84 ? -4.322 -9.400 -11.726 1.00 84.31 84 GLY A N 1
ATOM 684 C CA . GLY A 1 84 ? -4.797 -10.763 -11.472 1.00 84.31 84 GLY A CA 1
ATOM 685 C C . GLY A 1 84 ? -4.581 -11.238 -10.031 1.00 84.31 84 GLY A C 1
ATOM 686 O O . GLY A 1 84 ? -5.379 -12.035 -9.540 1.00 84.31 84 GLY A O 1
ATOM 687 N N . ASP A 1 85 ? -3.600 -10.677 -9.318 1.00 84.81 85 ASP A N 1
ATOM 688 C CA . ASP A 1 85 ? -3.301 -11.038 -7.927 1.00 84.81 85 ASP A CA 1
ATOM 689 C C . ASP A 1 85 ? -4.415 -10.575 -6.975 1.00 84.81 85 ASP A C 1
ATOM 691 O O . ASP A 1 85 ? -4.657 -11.184 -5.934 1.00 84.81 85 ASP A O 1
ATOM 695 N N . ILE A 1 86 ? -5.122 -9.487 -7.315 1.00 85.88 86 ILE A N 1
ATOM 696 C CA . ILE A 1 86 ? -6.165 -8.913 -6.454 1.00 85.88 86 ILE A CA 1
ATOM 697 C C . ILE A 1 86 ? -7.312 -9.924 -6.254 1.00 85.88 86 ILE A C 1
ATOM 699 O O . ILE A 1 86 ? -7.617 -10.234 -5.099 1.00 85.88 86 ILE A O 1
ATOM 703 N N . PRO A 1 87 ? -7.931 -10.490 -7.315 1.00 87.75 87 PRO A N 1
ATOM 704 C CA . PRO A 1 87 ? -8.886 -11.585 -7.170 1.00 87.75 87 PRO A CA 1
ATOM 705 C C . PRO A 1 87 ? -8.356 -12.780 -6.371 1.00 87.75 87 PRO A C 1
ATOM 707 O O . PRO A 1 87 ? -9.104 -13.340 -5.572 1.00 87.75 87 PRO A O 1
ATOM 710 N N . GLU A 1 88 ? -7.092 -13.177 -6.552 1.00 88.00 88 GLU A N 1
ATOM 711 C CA . GLU A 1 88 ? -6.512 -14.302 -5.808 1.00 88.00 88 GLU A CA 1
ATOM 712 C C . GLU A 1 88 ? -6.432 -14.022 -4.306 1.00 88.00 88 GLU A C 1
ATOM 714 O O . GLU A 1 88 ? -6.847 -14.854 -3.496 1.00 88.00 88 GLU 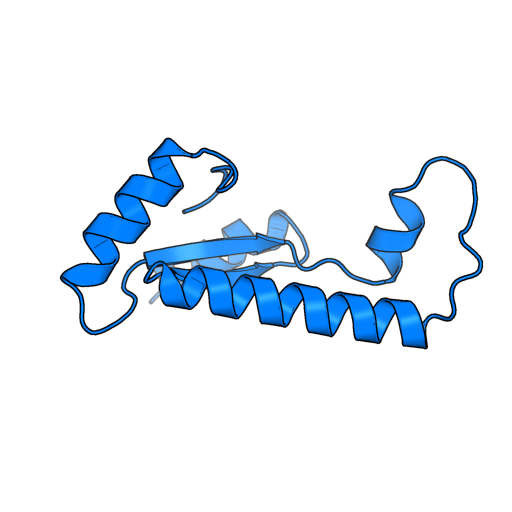A O 1
ATOM 719 N N . ILE A 1 89 ? -5.947 -12.837 -3.925 1.00 85.94 89 ILE A N 1
ATOM 720 C CA . ILE A 1 89 ? -5.863 -12.406 -2.525 1.00 85.94 89 ILE A CA 1
ATOM 721 C C . ILE A 1 89 ? -7.265 -12.347 -1.907 1.00 85.94 89 ILE A C 1
ATOM 723 O O . ILE A 1 89 ? -7.484 -12.870 -0.815 1.00 85.94 89 ILE A O 1
ATOM 727 N N . LEU A 1 90 ? -8.239 -11.770 -2.617 1.00 86.50 90 LEU A N 1
ATOM 728 C CA . LEU A 1 90 ? -9.621 -11.679 -2.139 1.00 86.50 90 LEU A CA 1
ATOM 729 C C . LEU A 1 90 ? -10.274 -13.059 -1.979 1.00 86.50 90 LEU A C 1
ATOM 731 O O . LEU A 1 90 ? -10.977 -13.296 -0.998 1.00 86.50 90 LEU A O 1
ATOM 735 N N . ASN A 1 91 ? -10.016 -13.986 -2.904 1.00 89.81 91 ASN A N 1
ATOM 736 C CA . ASN A 1 91 ? -10.522 -15.354 -2.812 1.00 89.81 91 ASN A CA 1
ATOM 737 C C . ASN A 1 91 ? -9.930 -16.108 -1.617 1.00 89.81 91 ASN A C 1
ATOM 739 O O . ASN A 1 91 ? -10.662 -16.852 -0.968 1.00 89.81 91 ASN A O 1
ATOM 743 N N . LYS A 1 92 ? -8.646 -15.894 -1.297 1.00 88.38 92 LYS A N 1
ATOM 744 C CA . LYS A 1 92 ? -8.009 -16.475 -0.103 1.00 88.38 92 LYS A CA 1
ATOM 745 C C . LYS A 1 92 ? -8.637 -15.957 1.189 1.00 88.38 92 LYS A C 1
ATOM 747 O O . LYS A 1 92 ? -8.893 -16.753 2.080 1.00 88.38 92 LYS A O 1
ATOM 752 N N . ILE A 1 93 ? -8.929 -14.656 1.269 1.00 85.44 93 ILE A N 1
ATOM 753 C CA . ILE A 1 93 ? -9.602 -14.057 2.435 1.00 85.44 93 ILE A CA 1
ATOM 754 C C . ILE A 1 93 ? -11.028 -14.599 2.584 1.00 85.44 93 ILE A C 1
ATOM 756 O O . ILE A 1 93 ? -11.462 -14.857 3.695 1.00 85.44 93 ILE A O 1
ATOM 760 N N . ARG A 1 94 ? -11.756 -14.792 1.476 1.00 83.75 94 ARG A N 1
ATOM 761 C CA . ARG A 1 94 ? -13.127 -15.331 1.498 1.00 83.75 94 ARG A CA 1
ATOM 762 C C . ARG A 1 94 ? -13.199 -16.802 1.927 1.00 83.75 94 ARG A C 1
ATOM 764 O O . ARG A 1 94 ? -14.248 -17.239 2.385 1.00 83.75 94 ARG A O 1
ATOM 771 N N . ALA A 1 95 ? -12.150 -17.580 1.668 1.00 80.19 95 ALA A N 1
ATOM 772 C CA . ALA A 1 95 ? -12.126 -19.019 1.929 1.00 80.19 95 ALA A CA 1
ATOM 773 C C . ALA A 1 95 ? -11.707 -19.388 3.366 1.00 80.19 95 ALA A C 1
ATOM 775 O O . ALA A 1 95 ? -11.802 -20.563 3.718 1.00 80.19 95 ALA A O 1
ATOM 776 N N . GLY A 1 96 ? -11.226 -18.419 4.152 1.00 56.41 96 GLY A N 1
ATOM 777 C CA . GLY A 1 96 ? -10.982 -18.554 5.593 1.00 56.41 96 GLY A CA 1
ATOM 778 C C . GLY A 1 96 ? -12.173 -18.071 6.404 1.00 56.41 96 GLY A C 1
ATOM 779 O O . GLY A 1 96 ? -12.391 -18.655 7.486 1.00 56.41 96 GLY A O 1
#

Radius of gyration: 15.99 Å; chains: 1; bounding box: 35×35×45 Å

Secondary structure (DSSP, 8-state):
--S--TT-HHHHHHHHHHGGG-SS--EEEEEEPPPHHHHHHTSTT------HHHHHHHHHHHHHHHHHHHHHTTEEEEEESSTTHHHHHHHHHHH-